Protein AF-A0A842R8G2-F1 (afdb_monomer)

Sequence (106 aa):
MSKKPTFSNHSGKSMEEAIQIENVEHNEEGIAAEFEYLNQKFGKRKEGWFLVKKVLLVDKENERYYDKFTIRLADGKEKDIIFETTNFFGKVPKVEIPEDYQAFVE

Nearest PDB structures (foldseek):
  3q9d-assembly1_B  TM=6.205E-01  e=1.060E-01  Chlamydia pneumoniae
  1lc0-assembly1_A  TM=4.813E-01  e=9.395E-02  Rattus norvegicus
  1gcu-assembly1_A  TM=4.987E-01  e=1.617E-01  Rattus norvegicus
  4tkn-assembly2_B  TM=8.136E-01  e=9.292E-01  Homo sapiens
  5xdz-assembly1_B  TM=5.317E-01  e=9.292E-01  Danio rerio

Structure (mmCIF, N/CA/C/O backbone):
data_AF-A0A842R8G2-F1
#
_entry.id   AF-A0A842R8G2-F1
#
loop_
_atom_site.group_PDB
_atom_site.id
_atom_site.type_symbol
_atom_site.label_atom_id
_atom_site.label_alt_id
_atom_site.label_comp_id
_atom_site.label_asym_id
_atom_site.label_entity_id
_atom_site.label_seq_id
_atom_site.pdbx_PDB_ins_code
_atom_site.Cartn_x
_atom_site.Cartn_y
_atom_site.Cartn_z
_atom_site.occupancy
_atom_site.B_iso_or_equiv
_atom_site.auth_seq_id
_atom_site.auth_comp_id
_atom_site.auth_asym_id
_atom_site.auth_atom_id
_atom_site.pdbx_PDB_model_num
ATOM 1 N N . MET A 1 1 ? 19.525 -12.269 -0.491 1.00 47.75 1 MET A N 1
ATOM 2 C CA . MET A 1 1 ? 18.489 -11.910 0.500 1.00 47.75 1 MET A CA 1
ATOM 3 C C . MET A 1 1 ? 17.772 -10.688 -0.037 1.00 47.75 1 MET A C 1
ATOM 5 O O . MET A 1 1 ? 18.433 -9.664 -0.180 1.00 47.75 1 MET A O 1
ATOM 9 N N . SER A 1 2 ? 16.490 -10.794 -0.391 1.00 58.72 2 SER A N 1
ATOM 10 C CA . SER A 1 2 ? 15.700 -9.619 -0.779 1.00 58.72 2 SER A CA 1
ATOM 11 C C . SER A 1 2 ? 15.629 -8.647 0.402 1.00 58.72 2 SER A C 1
ATOM 13 O O . SER A 1 2 ? 15.521 -9.066 1.560 1.00 58.72 2 SER A O 1
ATOM 15 N N . LYS A 1 3 ? 15.789 -7.350 0.127 1.00 80.62 3 LYS A N 1
ATOM 16 C CA . LYS A 1 3 ? 15.671 -6.299 1.145 1.00 80.62 3 LYS A CA 1
ATOM 17 C C . LYS A 1 3 ? 14.209 -6.202 1.592 1.00 80.62 3 LYS A C 1
ATOM 19 O O . LYS A 1 3 ? 13.309 -6.529 0.832 1.00 80.62 3 LYS A O 1
ATOM 24 N N . LYS A 1 4 ? 13.974 -5.763 2.832 1.00 90.12 4 LYS A N 1
ATOM 25 C CA . LYS A 1 4 ? 12.608 -5.508 3.312 1.00 90.12 4 LYS A CA 1
ATOM 26 C C . LYS A 1 4 ? 11.986 -4.339 2.537 1.00 90.12 4 LYS A C 1
ATOM 28 O O . LYS A 1 4 ? 12.724 -3.393 2.236 1.00 90.12 4 LYS A O 1
ATOM 33 N N . PRO A 1 5 ? 10.667 -4.367 2.278 1.00 94.88 5 PRO A N 1
ATOM 34 C CA . PRO A 1 5 ? 9.990 -3.249 1.644 1.00 94.88 5 PRO A CA 1
ATOM 35 C C . PRO A 1 5 ? 10.116 -1.989 2.502 1.00 94.88 5 PRO A C 1
ATOM 37 O O . PRO A 1 5 ? 10.140 -2.044 3.736 1.00 94.88 5 PRO A O 1
ATOM 40 N N . THR A 1 6 ? 10.204 -0.841 1.841 1.00 96.44 6 THR A N 1
ATOM 41 C CA . THR A 1 6 ? 10.192 0.473 2.494 1.00 96.44 6 THR A CA 1
ATOM 42 C C . THR A 1 6 ? 9.077 1.329 1.924 1.00 96.44 6 THR A C 1
ATOM 44 O O . THR A 1 6 ? 8.751 1.217 0.745 1.00 96.44 6 THR A O 1
ATOM 47 N N . PHE A 1 7 ? 8.510 2.197 2.759 1.00 97.69 7 PHE A N 1
ATOM 48 C CA . PHE A 1 7 ? 7.320 2.976 2.430 1.00 97.69 7 PHE A CA 1
ATOM 49 C C . PHE A 1 7 ? 7.614 4.473 2.508 1.00 97.69 7 PHE A C 1
ATOM 51 O O . PHE A 1 7 ? 8.258 4.928 3.455 1.00 97.69 7 PHE A O 1
ATOM 58 N N . SER A 1 8 ? 7.122 5.241 1.535 1.00 97.75 8 SER A N 1
ATOM 59 C CA . SER A 1 8 ? 7.165 6.711 1.596 1.00 97.75 8 SER A CA 1
ATOM 60 C C . SER A 1 8 ? 6.344 7.277 2.768 1.00 97.75 8 SER A C 1
ATOM 62 O O . SER A 1 8 ? 5.456 6.615 3.309 1.00 97.75 8 SER A O 1
ATOM 64 N N . ASN A 1 9 ? 6.589 8.544 3.115 1.00 96.62 9 ASN A N 1
ATOM 65 C CA . ASN A 1 9 ? 5.808 9.281 4.116 1.00 96.62 9 ASN A CA 1
ATOM 66 C C . ASN A 1 9 ? 4.526 9.929 3.550 1.00 96.62 9 ASN A C 1
ATOM 68 O O . ASN A 1 9 ? 3.889 10.713 4.256 1.00 96.62 9 ASN A O 1
ATOM 72 N N . HIS A 1 10 ? 4.151 9.637 2.299 1.00 98.06 10 HIS A N 1
ATOM 73 C CA . HIS A 1 10 ? 2.948 10.201 1.688 1.00 98.06 10 HIS A CA 1
ATOM 74 C C . HIS A 1 10 ? 1.673 9.747 2.401 1.00 98.06 10 HIS A C 1
ATOM 76 O O . HIS A 1 10 ? 1.620 8.706 3.065 1.00 98.06 10 HIS A O 1
ATOM 82 N N . SER A 1 11 ? 0.621 10.554 2.273 1.00 96.75 11 SER A N 1
ATOM 83 C CA . SER A 1 11 ? -0.608 10.333 3.037 1.00 96.75 11 SER A CA 1
ATOM 84 C C . SER A 1 11 ? -1.490 9.188 2.523 1.00 96.75 11 SER A C 1
ATOM 86 O O . SER A 1 11 ? -2.343 8.708 3.275 1.00 96.75 11 SER A O 1
ATOM 88 N N . GLY A 1 12 ? -1.329 8.773 1.265 1.00 96.94 12 GLY A N 1
ATOM 89 C CA . GLY A 1 12 ? -2.145 7.755 0.599 1.00 96.94 12 GLY A CA 1
ATOM 90 C C . GLY A 1 12 ? -3.572 8.203 0.274 1.00 96.94 12 GLY A C 1
ATOM 91 O O . GLY A 1 12 ? -4.420 7.355 0.008 1.00 96.94 12 GLY A O 1
ATOM 92 N N . LYS A 1 13 ? -3.882 9.506 0.348 1.00 96.88 13 LYS A N 1
ATOM 93 C CA . LYS A 1 13 ? -5.259 10.025 0.205 1.00 96.88 13 LYS A CA 1
ATOM 94 C C . LYS A 1 13 ? -5.643 10.421 -1.223 1.00 96.88 13 LYS A C 1
ATOM 96 O O . LYS A 1 13 ? -6.829 10.597 -1.493 1.00 96.88 13 LYS A O 1
ATOM 101 N N . SER A 1 14 ? -4.668 10.568 -2.114 1.00 97.06 14 SER A N 1
ATOM 102 C CA . SER A 1 14 ? -4.853 10.847 -3.544 1.00 97.06 14 SER A CA 1
ATOM 103 C C . SER A 1 14 ? -3.796 10.098 -4.363 1.00 97.06 14 SER A C 1
ATOM 105 O O . SER A 1 14 ? -2.951 9.417 -3.783 1.00 97.06 14 SER A O 1
ATOM 107 N N . MET A 1 15 ? -3.854 10.179 -5.696 1.00 96.44 15 MET A N 1
ATOM 108 C CA . MET A 1 15 ? -2.858 9.536 -6.568 1.00 96.44 15 MET A CA 1
ATOM 109 C C . MET A 1 15 ? -1.496 10.241 -6.497 1.00 96.44 15 MET A C 1
ATOM 111 O O . MET A 1 15 ? -0.457 9.591 -6.544 1.00 96.44 15 MET A O 1
ATOM 115 N N . GLU A 1 16 ? -1.492 11.561 -6.319 1.00 96.44 16 GLU A N 1
ATOM 116 C CA . GLU A 1 16 ? -0.283 12.379 -6.150 1.00 96.44 16 GLU A CA 1
ATOM 117 C C . GLU A 1 16 ? 0.410 12.070 -4.820 1.00 96.44 16 GLU A C 1
ATOM 119 O O . GLU A 1 16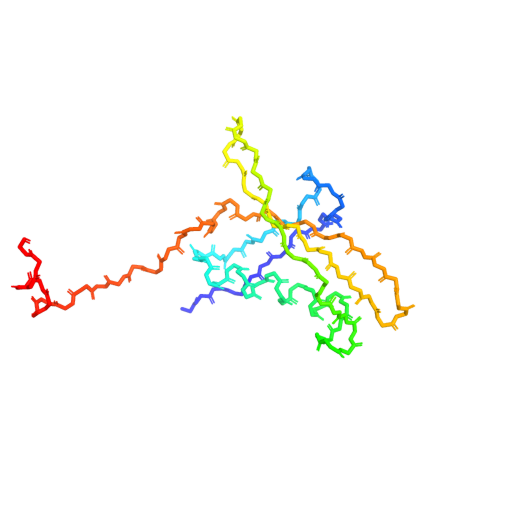 ? 1.632 12.038 -4.739 1.00 96.44 16 GLU A O 1
ATOM 124 N N . GLU A 1 17 ? -0.391 11.783 -3.796 1.00 97.75 17 GLU A N 1
ATOM 125 C CA . GLU A 1 17 ? 0.043 11.404 -2.453 1.00 97.75 17 GLU A CA 1
ATOM 126 C C . GLU A 1 17 ? 0.009 9.884 -2.242 1.00 97.75 17 GLU A C 1
ATOM 128 O O . GLU A 1 17 ? -0.091 9.418 -1.104 1.00 97.75 17 GLU A O 1
ATOM 133 N N . ALA A 1 18 ? 0.036 9.090 -3.314 1.00 98.31 18 ALA A N 1
ATO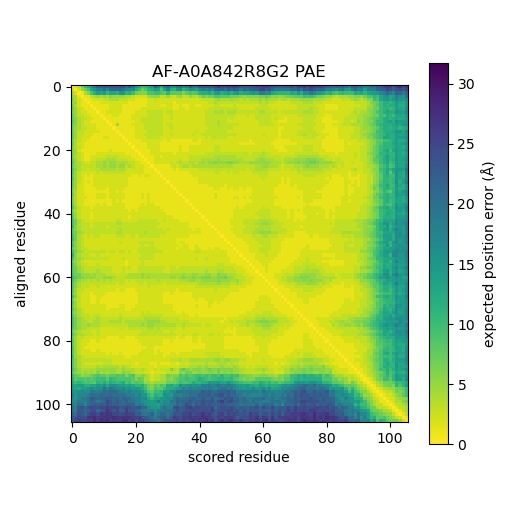M 134 C CA . ALA A 1 18 ? 0.037 7.641 -3.197 1.00 98.31 18 ALA A CA 1
ATOM 135 C C . ALA A 1 18 ? 1.286 7.169 -2.440 1.00 98.31 18 ALA A C 1
ATOM 137 O O . ALA A 1 18 ? 2.389 7.705 -2.595 1.00 98.31 18 ALA A O 1
ATOM 138 N N . ILE A 1 19 ? 1.111 6.152 -1.600 1.00 98.62 19 ILE A N 1
ATOM 139 C CA . ILE A 1 19 ? 2.218 5.560 -0.856 1.00 98.62 19 ILE A CA 1
ATOM 140 C C . ILE A 1 19 ? 3.086 4.785 -1.844 1.00 98.62 19 ILE A C 1
ATOM 142 O O . ILE A 1 19 ? 2.633 3.809 -2.441 1.00 98.62 19 ILE A O 1
ATOM 146 N N . GLN A 1 20 ? 4.339 5.207 -1.988 1.00 98.06 20 GLN A N 1
ATOM 147 C CA . GLN A 1 20 ? 5.339 4.487 -2.771 1.00 98.06 20 GLN A CA 1
ATOM 148 C C . GLN A 1 20 ? 5.917 3.332 -1.960 1.00 98.06 20 GLN A C 1
ATOM 150 O O . GLN A 1 20 ? 6.220 3.494 -0.769 1.00 98.06 20 GLN A O 1
ATOM 155 N N . ILE A 1 21 ? 6.056 2.182 -2.621 1.00 97.12 21 ILE A N 1
ATOM 156 C CA . ILE A 1 21 ? 6.644 0.962 -2.074 1.00 97.12 21 ILE A CA 1
ATOM 157 C C . ILE A 1 21 ? 7.936 0.679 -2.840 1.00 97.12 21 ILE A C 1
ATOM 159 O O . ILE A 1 21 ? 7.922 0.463 -4.049 1.00 97.12 21 ILE A O 1
ATOM 163 N N . GLU A 1 22 ? 9.042 0.659 -2.109 1.00 95.38 22 GLU A N 1
ATOM 164 C CA . GLU A 1 22 ? 10.385 0.428 -2.640 1.00 95.38 22 GLU A CA 1
ATOM 165 C C . GLU A 1 22 ? 10.953 -0.902 -2.131 1.00 95.38 22 GLU A C 1
ATOM 167 O O . GLU A 1 22 ? 10.485 -1.442 -1.126 1.00 95.38 22 GLU A O 1
ATOM 172 N N . ASN A 1 23 ? 12.013 -1.395 -2.781 1.00 94.69 23 ASN A N 1
ATOM 173 C CA . ASN A 1 23 ? 12.631 -2.709 -2.523 1.00 94.69 23 ASN A CA 1
ATOM 174 C C . ASN A 1 23 ? 11.688 -3.900 -2.773 1.00 94.69 23 ASN A C 1
ATOM 176 O O . ASN A 1 23 ? 11.699 -4.877 -2.028 1.00 94.69 23 ASN A O 1
ATOM 180 N N . VAL A 1 24 ? 10.885 -3.802 -3.828 1.00 93.50 24 VAL A N 1
ATOM 181 C CA . VAL A 1 24 ? 9.953 -4.835 -4.280 1.00 93.50 24 VAL A CA 1
ATOM 182 C C . VAL A 1 24 ? 10.141 -5.011 -5.781 1.00 93.50 24 VAL A C 1
ATOM 184 O O . VAL A 1 24 ? 10.071 -4.032 -6.523 1.00 93.50 24 VAL A O 1
ATOM 187 N N . GLU A 1 25 ? 10.360 -6.243 -6.237 1.00 89.56 25 GLU A N 1
ATOM 188 C CA . GLU A 1 25 ? 10.655 -6.503 -7.655 1.00 89.56 25 GLU A CA 1
ATOM 189 C C . GLU A 1 25 ? 9.471 -7.112 -8.412 1.00 89.56 25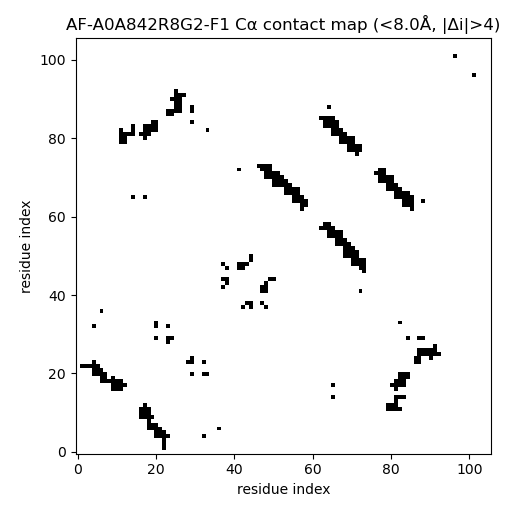 GLU A C 1
ATOM 191 O O . GLU A 1 25 ? 9.349 -6.950 -9.634 1.00 89.56 25 GLU A O 1
ATOM 196 N N . HIS A 1 26 ? 8.590 -7.816 -7.700 1.00 92.06 26 HIS A N 1
ATOM 197 C CA . HIS A 1 26 ? 7.534 -8.625 -8.300 1.00 92.06 26 HIS A CA 1
ATOM 198 C C . HIS A 1 26 ? 6.172 -8.377 -7.658 1.00 92.06 26 HIS A C 1
ATOM 200 O O . HIS A 1 26 ? 6.054 -7.923 -6.521 1.00 92.06 26 HIS A O 1
ATOM 206 N N . ASN A 1 27 ? 5.123 -8.704 -8.406 1.00 92.12 27 ASN A N 1
ATOM 207 C CA . ASN A 1 27 ? 3.744 -8.400 -8.055 1.00 92.12 27 ASN A CA 1
ATOM 208 C C . ASN A 1 27 ? 3.318 -9.027 -6.720 1.00 92.12 27 ASN A C 1
ATOM 210 O O . ASN A 1 27 ? 2.633 -8.389 -5.928 1.00 92.12 27 ASN A O 1
ATOM 214 N N . GLU A 1 28 ? 3.744 -10.262 -6.448 1.00 93.00 28 GLU A N 1
ATOM 215 C CA . GLU A 1 28 ? 3.445 -10.944 -5.184 1.00 93.00 28 GLU A CA 1
ATOM 216 C C . GLU A 1 28 ? 4.094 -10.244 -3.982 1.00 93.00 28 GLU A C 1
ATOM 218 O O . GLU A 1 28 ? 3.420 -9.985 -2.983 1.00 93.00 28 GLU A O 1
ATOM 223 N N . GLU A 1 29 ? 5.373 -9.877 -4.099 1.00 94.44 29 GLU A N 1
ATOM 224 C CA . GLU A 1 29 ? 6.095 -9.129 -3.065 1.00 94.44 29 GLU A CA 1
ATOM 225 C C . GLU A 1 29 ? 5.439 -7.765 -2.808 1.00 94.44 29 GLU A C 1
ATOM 227 O O . GLU A 1 29 ? 5.297 -7.349 -1.658 1.00 94.44 29 GLU A O 1
ATOM 232 N N . GLY A 1 30 ? 4.986 -7.089 -3.868 1.00 96.06 30 GLY A N 1
ATOM 233 C CA . GLY A 1 30 ? 4.334 -5.785 -3.765 1.00 96.06 30 GLY A CA 1
ATOM 234 C C . GLY A 1 30 ? 2.999 -5.863 -3.059 1.00 96.06 30 GLY A C 1
ATOM 235 O O . GLY A 1 30 ? 2.760 -5.110 -2.119 1.00 96.06 30 GLY A O 1
ATOM 236 N N . ILE A 1 31 ? 2.174 -6.847 -3.419 1.00 95.88 31 ILE A N 1
ATOM 237 C CA . ILE A 1 31 ? 0.920 -7.114 -2.711 1.00 95.88 31 ILE A CA 1
ATOM 238 C C . ILE A 1 31 ? 1.201 -7.407 -1.233 1.00 95.88 31 ILE A C 1
ATOM 240 O O . ILE A 1 31 ? 0.537 -6.850 -0.359 1.00 95.88 31 ILE A O 1
ATOM 244 N N . ALA A 1 32 ? 2.195 -8.244 -0.921 1.00 96.38 32 ALA A N 1
ATOM 245 C CA . ALA A 1 32 ? 2.557 -8.528 0.466 1.00 96.38 32 ALA A CA 1
ATOM 246 C C . ALA A 1 32 ? 2.956 -7.249 1.230 1.00 96.38 32 ALA A C 1
ATOM 248 O O . ALA A 1 32 ? 2.501 -7.047 2.360 1.00 96.38 32 ALA A O 1
ATOM 249 N N . ALA A 1 33 ? 3.723 -6.359 0.596 1.00 97.69 33 ALA A N 1
ATOM 250 C CA . ALA A 1 33 ? 4.134 -5.081 1.166 1.00 97.69 33 ALA A CA 1
ATOM 251 C C . ALA A 1 33 ? 2.954 -4.120 1.415 1.00 97.69 33 ALA A C 1
ATOM 253 O O . ALA A 1 33 ? 2.921 -3.465 2.458 1.00 97.69 33 ALA A O 1
ATOM 254 N N . GLU A 1 34 ? 1.944 -4.068 0.537 1.00 98.25 34 GLU A N 1
ATOM 255 C CA . GLU A 1 34 ? 0.715 -3.284 0.769 1.00 98.25 34 GLU A CA 1
ATOM 256 C C . GLU A 1 34 ? 0.015 -3.713 2.068 1.00 98.25 34 GLU A C 1
ATOM 258 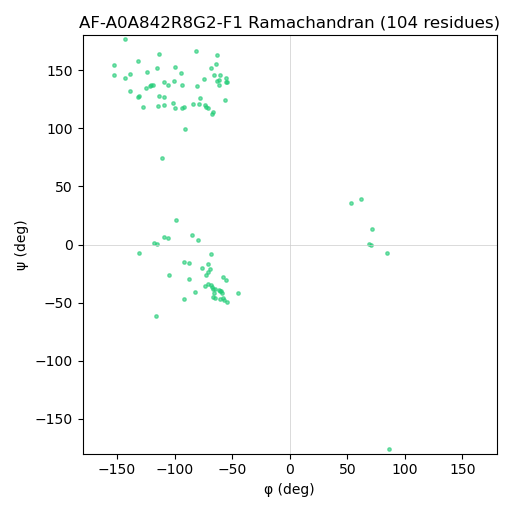O O . GLU A 1 34 ? -0.349 -2.890 2.915 1.00 98.25 34 GLU A O 1
ATOM 263 N N . PHE A 1 35 ? -0.153 -5.026 2.258 1.00 98.00 35 PHE A N 1
ATOM 264 C CA . PHE A 1 35 ? -0.757 -5.576 3.471 1.00 98.00 35 PHE A CA 1
ATOM 265 C C . PHE A 1 35 ? 0.124 -5.353 4.703 1.00 98.00 35 PHE A C 1
ATOM 267 O O . PHE A 1 35 ? -0.404 -5.089 5.787 1.00 98.00 35 PHE A O 1
ATOM 274 N N . GLU A 1 36 ? 1.447 -5.441 4.558 1.00 97.81 36 GLU A N 1
ATOM 275 C CA . GLU A 1 36 ? 2.390 -5.137 5.631 1.00 97.81 36 GLU A CA 1
ATOM 276 C C . GLU A 1 36 ? 2.255 -3.683 6.094 1.00 97.81 36 GLU A C 1
ATOM 278 O O . GLU A 1 36 ? 2.110 -3.454 7.296 1.00 97.81 36 GLU A O 1
ATOM 283 N N . TYR A 1 37 ? 2.198 -2.717 5.171 1.00 98.19 37 TYR A N 1
ATOM 284 C CA . TYR A 1 37 ? 1.984 -1.308 5.507 1.00 98.19 37 TYR A CA 1
ATOM 285 C C . TYR A 1 37 ? 0.716 -1.113 6.344 1.00 98.19 37 TYR A C 1
ATOM 287 O O . TYR A 1 37 ? 0.748 -0.484 7.404 1.00 98.19 37 TYR A O 1
ATOM 295 N N . LEU A 1 38 ? -0.409 -1.685 5.900 1.00 98.25 38 LEU A N 1
ATOM 296 C CA . LEU A 1 38 ? -1.680 -1.572 6.619 1.00 98.25 38 LEU A CA 1
ATOM 297 C C . LEU A 1 38 ? -1.593 -2.198 8.014 1.00 98.25 38 LEU A C 1
ATOM 299 O O . LEU A 1 38 ? -2.113 -1.628 8.974 1.00 98.25 38 LEU A O 1
ATOM 303 N N . ASN A 1 39 ? -0.893 -3.328 8.144 1.00 98.00 39 ASN A N 1
ATOM 304 C CA . ASN A 1 39 ? -0.681 -3.980 9.432 1.00 98.00 39 ASN A CA 1
ATOM 305 C C . ASN A 1 39 ? 0.185 -3.147 10.385 1.00 98.00 39 ASN A C 1
ATOM 307 O O . ASN A 1 39 ? -0.130 -3.043 11.570 1.00 98.00 39 ASN A O 1
ATOM 311 N N . GLN A 1 40 ? 1.253 -2.532 9.877 1.00 97.00 40 GLN A N 1
ATOM 312 C CA . GLN A 1 40 ? 2.112 -1.648 10.663 1.00 97.00 40 GLN A CA 1
ATOM 313 C C . GLN A 1 40 ? 1.365 -0.375 11.087 1.00 97.00 40 GLN A C 1
ATOM 315 O O . GLN A 1 40 ? 1.533 0.097 12.211 1.00 97.00 40 GLN A O 1
ATOM 320 N N . LYS A 1 41 ? 0.519 0.176 10.207 1.00 97.00 41 LYS A N 1
ATOM 321 C CA . LYS A 1 41 ? -0.158 1.458 10.434 1.00 97.00 41 LYS A CA 1
ATOM 322 C C . LYS A 1 41 ? -1.410 1.350 11.299 1.00 97.00 41 LYS A C 1
ATOM 324 O O . LYS A 1 41 ? -1.659 2.234 12.117 1.00 97.00 41 LYS A O 1
ATOM 329 N N . PHE A 1 42 ? -2.211 0.309 11.092 1.00 97.38 42 PHE A N 1
ATOM 330 C CA . PHE A 1 42 ? -3.543 0.178 11.687 1.00 97.38 42 PHE A CA 1
ATOM 331 C C . PHE A 1 42 ? -3.677 -1.030 12.620 1.00 97.38 42 PHE A C 1
ATOM 333 O O . PHE A 1 42 ? -4.753 -1.246 13.168 1.00 97.38 42 PHE A O 1
ATOM 340 N N . GLY A 1 43 ? -2.608 -1.803 12.830 1.00 97.75 43 GLY A N 1
ATOM 341 C CA . GLY A 1 43 ? -2.637 -3.051 13.593 1.00 97.75 43 GLY A CA 1
ATOM 342 C C . GLY A 1 43 ? -3.017 -4.253 12.727 1.00 97.75 43 GLY A C 1
ATOM 343 O O . GLY A 1 43 ? -3.188 -4.144 11.518 1.00 97.75 43 GLY A O 1
ATOM 344 N N . LYS A 1 44 ? -3.149 -5.438 13.330 1.00 97.69 44 LYS A N 1
ATOM 345 C CA . LYS A 1 44 ? -3.367 -6.682 12.575 1.00 97.69 44 LYS A CA 1
ATOM 346 C C . LYS A 1 44 ? -4.686 -6.667 11.795 1.00 97.69 44 LYS A C 1
ATOM 348 O O . LYS A 1 44 ? -5.724 -6.239 12.303 1.00 97.69 44 LYS A O 1
ATOM 353 N N . ARG A 1 45 ? -4.671 -7.204 10.574 1.00 96.69 45 ARG A N 1
ATOM 354 C CA . ARG A 1 45 ? -5.887 -7.433 9.782 1.00 96.69 45 ARG A CA 1
ATOM 355 C C . ARG A 1 45 ? -6.900 -8.277 10.565 1.00 96.69 45 ARG A C 1
ATOM 357 O O . ARG A 1 45 ? -6.532 -9.268 11.187 1.00 96.69 45 ARG A O 1
ATOM 364 N N . L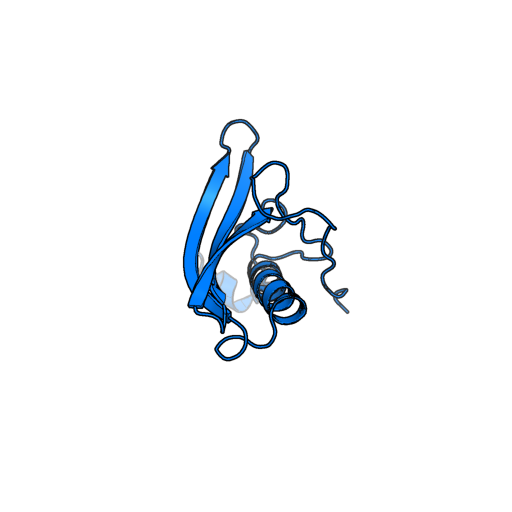YS A 1 46 ? -8.180 -7.915 10.458 1.00 96.31 46 LYS A N 1
ATOM 365 C CA . LYS A 1 46 ? -9.331 -8.449 11.212 1.00 96.31 46 LYS A CA 1
ATOM 366 C C . LYS A 1 46 ? -9.368 -8.094 12.705 1.00 96.31 46 LYS A C 1
ATOM 368 O O . LYS A 1 46 ? -10.316 -8.485 13.376 1.00 96.31 46 LYS A O 1
ATOM 373 N N . GLU A 1 47 ? -8.394 -7.339 13.205 1.00 97.12 47 GLU A N 1
ATOM 374 C CA . GLU A 1 47 ? -8.401 -6.783 14.562 1.00 97.12 47 GLU A CA 1
ATOM 375 C C . GLU A 1 47 ? -8.431 -5.252 14.495 1.00 97.12 47 GLU A C 1
ATOM 377 O O . GLU A 1 47 ? -9.394 -4.624 14.923 1.00 97.12 47 GLU A O 1
ATOM 382 N N . GLY A 1 48 ? -7.401 -4.648 13.896 1.00 98.00 48 GLY A N 1
ATOM 383 C CA . GLY A 1 48 ? -7.277 -3.199 13.740 1.00 98.00 48 GLY A CA 1
ATOM 384 C C . GLY A 1 48 ? -7.953 -2.648 12.485 1.00 98.00 48 GLY A C 1
ATOM 385 O O . GLY A 1 48 ? -8.447 -1.517 12.482 1.00 98.00 48 GLY A O 1
ATOM 386 N N . TRP A 1 49 ? -8.024 -3.457 11.424 1.00 98.50 49 TRP A N 1
ATOM 387 C CA . TRP A 1 49 ? -8.646 -3.066 10.161 1.00 98.50 49 TRP A CA 1
ATOM 388 C C . TRP A 1 49 ? -9.200 -4.254 9.361 1.00 98.50 49 TRP A C 1
ATOM 390 O O . TRP A 1 49 ? -8.715 -5.384 9.446 1.00 98.50 49 TRP A O 1
ATOM 400 N N . PHE A 1 50 ? -10.197 -3.981 8.522 1.00 98.44 50 PHE A N 1
ATOM 401 C CA . PHE A 1 50 ? -10.844 -4.924 7.614 1.00 98.44 50 PHE A CA 1
ATOM 402 C C . PHE A 1 50 ? -10.785 -4.384 6.190 1.00 98.44 50 PHE A C 1
ATOM 404 O O . PHE A 1 50 ? -11.080 -3.216 5.956 1.00 98.44 50 PHE A O 1
ATOM 411 N N . LEU A 1 51 ? -10.432 -5.234 5.226 1.00 98.19 51 LEU A N 1
ATOM 412 C CA . LEU A 1 51 ? -10.513 -4.867 3.815 1.00 98.19 51 LEU A CA 1
ATOM 413 C C . LEU A 1 51 ? -11.981 -4.858 3.386 1.00 98.19 51 LEU A C 1
ATOM 415 O O . LEU A 1 51 ? -12.633 -5.898 3.459 1.00 98.19 51 LEU A O 1
ATOM 419 N N . VAL A 1 52 ? -12.473 -3.709 2.931 1.00 98.44 52 VAL A N 1
ATOM 420 C CA . VAL A 1 52 ? -13.822 -3.567 2.366 1.00 98.44 52 VAL A CA 1
ATOM 421 C C . VAL A 1 52 ? -13.769 -3.758 0.854 1.00 98.44 52 VAL A C 1
ATOM 423 O O . VAL A 1 52 ? -14.560 -4.514 0.296 1.00 98.44 52 VAL A O 1
ATOM 426 N N . LYS A 1 53 ? -12.818 -3.097 0.185 1.00 98.00 53 LYS A N 1
ATOM 427 C CA . LYS A 1 53 ? -12.676 -3.130 -1.274 1.00 98.00 53 LYS A CA 1
ATOM 428 C C . LYS A 1 53 ? -11.225 -2.882 -1.684 1.00 98.00 53 LYS A C 1
ATOM 430 O O . LYS A 1 53 ? -10.543 -2.088 -1.046 1.00 98.00 53 LYS A O 1
ATOM 435 N N . LYS A 1 54 ? -10.783 -3.518 -2.770 1.00 97.81 54 LYS A N 1
ATOM 436 C CA . LYS A 1 54 ? -9.553 -3.175 -3.503 1.00 97.81 54 LYS A CA 1
ATOM 437 C C . LYS A 1 54 ? -9.924 -2.848 -4.953 1.00 97.81 54 LYS A C 1
ATOM 439 O O . LYS A 1 54 ? -10.768 -3.538 -5.525 1.00 97.81 54 LYS A O 1
ATOM 444 N N . VAL A 1 55 ? -9.351 -1.787 -5.518 1.00 97.94 55 VAL A N 1
ATOM 445 C CA . VAL A 1 55 ? -9.580 -1.344 -6.903 1.00 97.94 55 VAL A CA 1
ATOM 446 C C . VAL A 1 55 ? -8.259 -0.920 -7.531 1.00 97.94 55 VAL A C 1
ATOM 448 O O . VAL A 1 55 ? -7.546 -0.119 -6.936 1.00 97.94 55 VAL A O 1
ATOM 451 N N . LEU A 1 56 ? -7.991 -1.396 -8.747 1.00 97.62 56 LEU A N 1
ATOM 452 C CA . LEU A 1 56 ? -6.902 -0.899 -9.583 1.00 97.62 56 LEU A CA 1
ATOM 453 C C . LEU A 1 56 ? -7.315 0.431 -10.230 1.00 97.62 56 LEU A C 1
ATOM 455 O O . LEU A 1 56 ? -8.351 0.507 -10.895 1.00 97.62 56 LEU A O 1
ATOM 459 N N . LEU A 1 57 ? -6.501 1.464 -10.051 1.00 97.69 57 LEU A N 1
ATOM 460 C CA . LEU A 1 57 ? -6.588 2.733 -10.764 1.00 97.69 57 LEU A CA 1
ATOM 461 C C . LEU A 1 57 ? -5.450 2.791 -11.785 1.00 97.69 57 LEU A C 1
ATOM 463 O O . LEU A 1 57 ? -4.318 2.414 -11.482 1.00 97.69 57 LEU A O 1
ATOM 467 N N . VAL A 1 58 ? -5.759 3.259 -12.992 1.00 97.00 58 VAL A N 1
ATOM 468 C CA . VAL A 1 58 ? -4.796 3.333 -14.095 1.00 97.00 58 VAL A CA 1
ATOM 469 C C . VAL A 1 58 ? -4.792 4.748 -14.642 1.00 97.00 58 VAL A C 1
ATOM 471 O O . VAL A 1 58 ? -5.806 5.217 -15.163 1.00 97.00 58 VAL A O 1
ATOM 474 N N . ASP A 1 59 ? -3.642 5.399 -14.547 1.00 96.12 59 ASP A N 1
ATOM 475 C CA . ASP A 1 59 ? -3.346 6.616 -15.285 1.00 96.12 59 ASP A CA 1
ATOM 476 C C . ASP A 1 59 ? -2.685 6.208 -16.601 1.00 96.12 59 ASP A C 1
ATOM 478 O O . ASP A 1 59 ? -1.506 5.857 -16.652 1.00 96.12 59 ASP A O 1
ATOM 482 N N . LYS A 1 60 ? -3.486 6.196 -17.667 1.00 93.62 60 LYS A N 1
ATOM 483 C CA . LYS A 1 60 ? -3.031 5.765 -18.991 1.00 93.62 60 LYS A CA 1
ATOM 484 C C . LYS A 1 60 ? -2.101 6.771 -19.657 1.00 93.62 60 LYS A C 1
ATOM 486 O O . LYS A 1 60 ? -1.326 6.365 -20.510 1.00 93.62 60 LYS A O 1
ATOM 491 N N . GLU A 1 61 ? -2.208 8.051 -19.316 1.00 95.75 61 GLU A N 1
ATOM 492 C CA . GLU A 1 61 ? -1.404 9.099 -19.950 1.00 95.75 61 GLU A CA 1
ATOM 493 C C . GLU A 1 61 ? 0.042 9.035 -19.461 1.00 95.75 61 GLU A C 1
ATOM 495 O O . GLU A 1 61 ? 0.964 9.229 -20.248 1.00 95.75 61 GLU A O 1
ATOM 500 N N . ASN A 1 62 ? 0.230 8.696 -18.183 1.00 95.19 62 ASN A N 1
ATOM 501 C CA . ASN A 1 62 ? 1.548 8.606 -17.555 1.00 95.19 62 ASN A CA 1
ATOM 502 C C . ASN A 1 62 ? 2.021 7.162 -17.312 1.00 95.19 62 ASN A C 1
ATOM 504 O O . ASN A 1 62 ? 3.045 6.962 -16.664 1.00 95.19 62 ASN A O 1
ATOM 508 N N . GLU A 1 63 ? 1.267 6.162 -17.782 1.00 95.81 63 GLU A N 1
ATOM 509 C CA . GLU A 1 63 ? 1.534 4.727 -17.581 1.00 95.81 63 GLU A CA 1
ATOM 510 C C . GLU A 1 63 ? 1.721 4.330 -16.102 1.00 95.81 63 GLU A C 1
ATOM 512 O O . GLU A 1 63 ? 2.512 3.445 -15.767 1.00 95.81 63 GLU A O 1
ATOM 517 N N . ARG A 1 64 ? 0.976 4.980 -15.196 1.00 97.19 64 ARG A N 1
ATOM 518 C CA . ARG A 1 64 ? 1.046 4.716 -13.751 1.00 97.19 64 ARG A CA 1
ATOM 519 C C . ARG A 1 64 ? -0.102 3.828 -13.293 1.00 97.19 64 ARG A C 1
ATOM 521 O O . ARG A 1 64 ? -1.255 3.989 -13.701 1.00 97.19 64 ARG A O 1
ATOM 528 N N . TYR A 1 65 ? 0.227 2.916 -12.388 1.00 97.50 65 TYR A N 1
ATOM 529 C CA . TYR A 1 65 ? -0.703 1.963 -11.798 1.00 97.50 65 TYR A CA 1
ATOM 530 C C . TYR A 1 65 ? -0.765 2.190 -10.297 1.00 97.50 65 TYR A C 1
ATOM 532 O O . TYR A 1 65 ? 0.259 2.400 -9.643 1.00 97.50 65 TYR A O 1
ATOM 540 N N . TYR A 1 66 ? -1.977 2.143 -9.756 1.00 98.44 66 TYR A N 1
ATOM 541 C CA . TYR A 1 66 ? -2.209 2.337 -8.335 1.00 98.44 66 TYR A CA 1
ATOM 542 C C . TYR A 1 66 ? -3.238 1.352 -7.829 1.00 98.44 66 TYR A C 1
ATOM 544 O O . TYR A 1 66 ? -4.225 1.064 -8.501 1.00 98.44 66 TYR A O 1
ATOM 552 N N . ASP A 1 67 ? -3.072 0.929 -6.591 1.00 98.38 67 ASP A N 1
ATOM 553 C CA . ASP A 1 67 ? -4.064 0.133 -5.898 1.00 98.38 67 ASP A CA 1
ATOM 554 C C . ASP A 1 67 ? -4.718 0.962 -4.796 1.00 98.38 67 ASP A C 1
ATOM 556 O O . ASP A 1 67 ? -4.074 1.448 -3.865 1.00 98.38 67 ASP A O 1
ATOM 560 N N . LYS A 1 68 ? -6.038 1.122 -4.900 1.00 98.62 68 LYS A N 1
ATOM 561 C CA . LYS A 1 68 ? -6.870 1.799 -3.909 1.00 98.62 68 LYS A CA 1
ATOM 562 C C . LYS A 1 68 ? -7.557 0.775 -3.016 1.00 98.62 68 LYS A C 1
ATOM 564 O O . LYS A 1 68 ? -8.403 -0.001 -3.465 1.00 98.62 68 LYS A O 1
ATOM 569 N N . PHE A 1 69 ? -7.240 0.829 -1.733 1.00 98.75 69 PHE A N 1
ATOM 570 C CA . PHE A 1 69 ? -7.846 0.033 -0.680 1.00 98.75 69 PHE A CA 1
ATOM 571 C C . PHE A 1 69 ? -8.855 0.886 0.078 1.00 98.75 69 PHE A C 1
ATOM 573 O O . PHE A 1 69 ? -8.487 1.883 0.691 1.00 98.75 69 PHE A O 1
ATOM 580 N N . THR A 1 70 ? -10.111 0.455 0.107 1.00 98.69 70 THR A N 1
ATOM 581 C CA . THR A 1 70 ? -11.071 0.917 1.111 1.00 98.69 70 THR A CA 1
ATOM 582 C C . THR A 1 70 ? -11.005 -0.052 2.285 1.00 98.69 70 THR A C 1
ATOM 584 O O . THR A 1 70 ? -11.277 -1.249 2.133 1.00 98.69 70 THR A O 1
ATOM 587 N N . ILE A 1 71 ? -10.630 0.451 3.458 1.00 98.56 71 ILE A N 1
ATOM 588 C CA . ILE A 1 71 ? -10.566 -0.312 4.705 1.00 98.56 71 ILE A CA 1
ATOM 589 C C . ILE A 1 71 ? -11.569 0.223 5.721 1.00 98.56 71 ILE A C 1
ATOM 591 O O . ILE A 1 71 ? -11.869 1.412 5.734 1.00 98.56 71 ILE A O 1
ATOM 595 N N . ARG A 1 72 ? -12.036 -0.645 6.616 1.00 98.69 72 ARG A N 1
ATOM 596 C CA . ARG A 1 72 ? -12.802 -0.281 7.810 1.00 98.69 72 ARG A CA 1
ATOM 597 C C . ARG A 1 72 ? -11.946 -0.503 9.047 1.00 98.69 72 ARG A C 1
ATOM 599 O O . ARG A 1 72 ? -11.407 -1.592 9.219 1.00 98.69 72 ARG A O 1
ATOM 606 N N . LEU A 1 73 ? -11.810 0.509 9.891 1.00 98.44 73 LEU A N 1
ATOM 607 C CA . LEU A 1 73 ? -11.062 0.435 11.145 1.00 98.44 73 LEU A CA 1
ATOM 608 C C . LEU A 1 73 ? -11.899 -0.195 12.265 1.00 98.44 73 LEU A C 1
ATOM 610 O O . LEU A 1 73 ? -13.119 -0.319 12.149 1.00 98.44 73 LEU A O 1
ATOM 614 N N . ALA A 1 74 ? -11.244 -0.559 13.369 1.00 96.25 74 ALA A N 1
ATOM 615 C CA . ALA A 1 74 ? -11.898 -1.126 14.553 1.00 96.25 74 ALA A CA 1
ATOM 616 C C . ALA A 1 74 ? -12.990 -0.219 15.157 1.0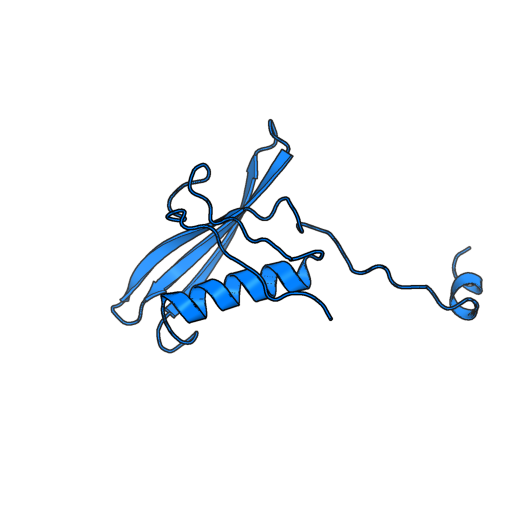0 96.25 74 ALA A C 1
ATOM 618 O O . ALA A 1 74 ? -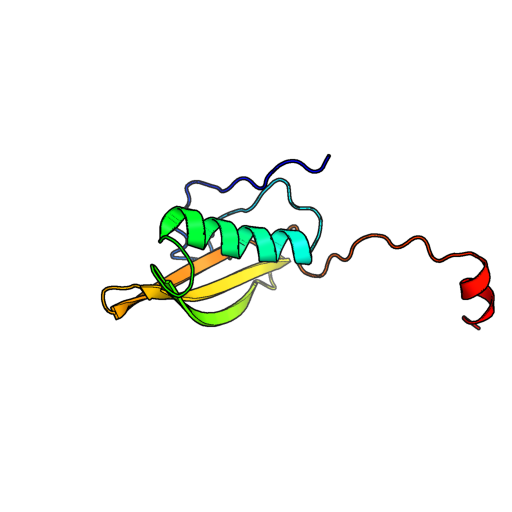13.955 -0.716 15.729 1.00 96.25 74 ALA A O 1
ATOM 619 N N . ASP A 1 75 ? -12.875 1.104 14.992 1.00 96.44 75 ASP A N 1
ATOM 620 C CA . ASP A 1 75 ? -13.894 2.078 15.413 1.00 96.44 75 ASP A CA 1
ATOM 621 C C . ASP A 1 75 ? -15.077 2.200 14.428 1.00 96.44 75 ASP A C 1
ATOM 623 O O . ASP A 1 75 ? -15.954 3.045 14.604 1.00 96.44 75 ASP A O 1
ATOM 627 N N . GLY A 1 76 ? -15.098 1.373 13.379 1.00 97.50 76 GLY A N 1
ATOM 628 C CA . GLY A 1 76 ? -16.135 1.329 12.354 1.00 97.50 76 GLY A CA 1
ATOM 629 C C . GLY A 1 76 ? -15.956 2.336 11.216 1.00 97.50 76 GLY A C 1
ATOM 630 O O . GLY A 1 76 ? -16.687 2.245 10.229 1.00 97.50 76 GLY A O 1
ATOM 631 N N . LYS A 1 77 ? -14.996 3.268 11.294 1.00 98.06 77 LYS A N 1
ATOM 632 C CA . LYS A 1 77 ? -14.785 4.265 10.233 1.00 98.06 77 LYS A CA 1
ATOM 633 C C . LYS A 1 77 ? -14.124 3.649 9.013 1.00 98.06 77 LYS A C 1
ATOM 635 O O . LYS A 1 77 ? -13.193 2.854 9.131 1.00 98.06 77 LYS A O 1
ATOM 640 N N . GLU A 1 78 ? -14.550 4.093 7.837 1.00 98.19 78 GLU A N 1
ATOM 641 C CA . GLU A 1 78 ? -13.915 3.723 6.576 1.00 98.19 78 GLU A CA 1
ATOM 642 C C . GLU A 1 78 ? -12.876 4.754 6.138 1.00 98.19 78 GLU A C 1
ATOM 644 O O . GLU A 1 78 ? -12.986 5.951 6.425 1.00 98.19 78 GLU A O 1
ATOM 649 N N . LYS A 1 79 ? -11.828 4.269 5.474 1.00 97.06 79 LYS A N 1
ATOM 650 C CA . LYS A 1 79 ? -10.756 5.079 4.903 1.00 97.06 79 LYS A CA 1
ATOM 651 C C . LYS A 1 79 ? -10.307 4.479 3.586 1.00 97.06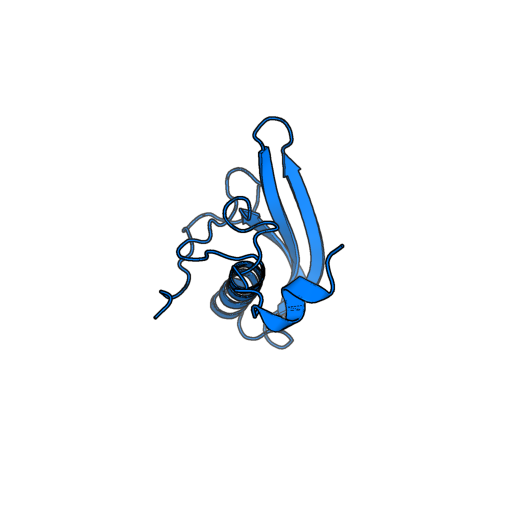 79 LYS A C 1
ATOM 653 O O . LYS A 1 79 ? -10.190 3.263 3.467 1.00 97.06 79 LYS A O 1
ATOM 658 N N . ASP A 1 80 ? -9.987 5.361 2.654 1.00 98.38 80 ASP A N 1
ATOM 659 C CA . ASP A 1 80 ? -9.284 5.004 1.436 1.00 98.38 80 ASP A CA 1
ATOM 660 C C . ASP A 1 80 ? -7.779 5.204 1.627 1.00 98.38 80 ASP A C 1
ATOM 662 O O . ASP A 1 80 ? -7.356 6.205 2.209 1.00 98.38 80 ASP A O 1
ATOM 666 N N . ILE A 1 81 ? -6.997 4.246 1.138 1.00 98.50 81 ILE A N 1
ATOM 667 C CA . ILE A 1 81 ? -5.535 4.265 1.094 1.00 98.50 81 ILE A CA 1
ATOM 668 C C . ILE A 1 81 ? -5.111 3.878 -0.321 1.00 98.50 81 ILE A C 1
ATOM 670 O O . ILE A 1 81 ? -5.570 2.864 -0.842 1.00 98.50 81 ILE A O 1
ATOM 674 N N . ILE A 1 82 ? -4.266 4.691 -0.945 1.00 98.69 82 ILE A N 1
ATOM 675 C CA . ILE A 1 82 ? -3.791 4.502 -2.317 1.00 98.69 82 ILE A CA 1
ATOM 676 C C . ILE A 1 82 ? -2.293 4.205 -2.286 1.00 98.69 82 ILE A C 1
ATOM 678 O O . ILE A 1 82 ? -1.521 4.958 -1.687 1.00 98.69 82 ILE A O 1
ATOM 682 N N . PHE A 1 83 ? -1.899 3.121 -2.947 1.00 98.62 83 PHE A N 1
ATOM 683 C CA . PHE A 1 83 ? -0.512 2.724 -3.167 1.00 98.62 83 PHE A CA 1
ATOM 684 C C . PHE A 1 83 ? -0.143 2.918 -4.632 1.00 98.62 83 PHE A C 1
ATOM 686 O O . PHE A 1 83 ? -0.947 2.613 -5.509 1.00 98.62 83 PHE A O 1
ATOM 693 N N . GLU A 1 84 ? 1.066 3.399 -4.902 1.00 98.19 84 GLU A N 1
ATOM 694 C CA . GLU A 1 84 ? 1.631 3.384 -6.249 1.00 98.19 84 GLU A CA 1
ATOM 695 C C . GLU A 1 84 ? 2.270 2.015 -6.512 1.00 98.19 84 GLU A C 1
ATOM 697 O O . GLU A 1 84 ? 3.180 1.599 -5.795 1.00 98.19 84 GLU A O 1
ATOM 702 N N . THR A 1 85 ? 1.791 1.312 -7.540 1.00 97.44 85 THR A N 1
ATOM 703 C CA . THR A 1 85 ? 2.168 -0.081 -7.834 1.00 97.44 85 THR A CA 1
ATOM 704 C C . THR A 1 85 ? 2.905 -0.249 -9.160 1.00 97.44 85 THR A C 1
ATOM 706 O O . THR A 1 85 ? 3.332 -1.356 -9.489 1.00 97.44 85 THR A O 1
ATOM 709 N N . THR A 1 86 ? 3.130 0.844 -9.899 1.00 96.31 86 THR A N 1
ATOM 710 C CA . THR A 1 86 ? 3.798 0.878 -11.213 1.00 96.31 86 THR A CA 1
ATOM 711 C C . THR A 1 86 ? 5.067 0.021 -11.270 1.00 96.31 86 THR A C 1
ATOM 713 O O . THR A 1 86 ? 5.284 -0.718 -12.228 1.00 96.31 86 THR A O 1
ATOM 716 N N . ASN A 1 87 ? 5.891 0.058 -10.219 1.00 93.31 87 ASN A N 1
ATOM 717 C CA . ASN A 1 87 ? 7.186 -0.620 -10.198 1.00 93.31 87 ASN A CA 1
ATOM 718 C C . ASN A 1 87 ? 7.100 -2.151 -10.171 1.00 93.31 87 ASN A C 1
ATOM 720 O O . ASN A 1 87 ? 8.067 -2.802 -10.566 1.00 93.31 87 ASN A O 1
ATOM 724 N N . PHE A 1 88 ? 5.979 -2.737 -9.754 1.00 93.62 88 PHE A N 1
ATOM 725 C CA . PHE A 1 88 ? 5.834 -4.190 -9.616 1.00 93.62 88 PHE A CA 1
ATOM 726 C C . PHE A 1 88 ? 4.573 -4.760 -10.274 1.00 93.62 88 PHE A C 1
ATOM 728 O O . PHE A 1 88 ? 4.437 -5.983 -10.360 1.00 93.62 88 PHE A O 1
ATOM 735 N N . PHE A 1 89 ? 3.670 -3.910 -10.766 1.00 92.62 89 PHE A N 1
ATOM 736 C CA . PHE A 1 89 ? 2.421 -4.340 -11.383 1.00 92.62 89 PHE A CA 1
ATOM 737 C C . PHE A 1 89 ? 2.672 -5.308 -12.548 1.00 92.62 89 PHE A C 1
ATOM 739 O O . PHE A 1 89 ? 3.428 -5.016 -13.476 1.00 92.62 89 PHE A O 1
ATOM 746 N N . GLY A 1 90 ? 2.055 -6.491 -12.477 1.00 88.62 90 GLY A N 1
ATOM 747 C CA . GLY A 1 90 ? 2.141 -7.521 -13.519 1.00 88.62 90 GLY A CA 1
ATOM 748 C C . GLY A 1 90 ? 3.499 -8.225 -13.649 1.00 88.62 90 GLY A C 1
ATOM 749 O O . GLY A 1 90 ? 3.630 -9.127 -14.475 1.00 88.62 90 GLY A O 1
ATOM 750 N N . LYS A 1 91 ? 4.506 -7.871 -12.837 1.00 91.44 91 LYS A N 1
ATOM 751 C CA . LYS A 1 91 ? 5.819 -8.527 -12.866 1.00 91.44 91 LYS A CA 1
ATOM 752 C C . LYS A 1 91 ? 5.761 -9.862 -12.133 1.00 91.44 91 LYS A C 1
ATOM 754 O O . LYS A 1 91 ? 5.464 -9.908 -10.941 1.00 91.44 91 LYS A O 1
ATOM 759 N N . VAL A 1 92 ? 6.078 -10.942 -12.837 1.00 86.38 92 VAL A N 1
ATOM 760 C CA . VAL A 1 92 ? 6.242 -12.280 -12.256 1.00 86.38 92 VAL A CA 1
ATOM 761 C C . VAL A 1 92 ? 7.727 -12.589 -12.047 1.00 86.38 92 VAL A C 1
ATOM 763 O O . VAL A 1 92 ? 8.559 -12.056 -12.790 1.00 86.38 92 VAL A O 1
ATOM 766 N N . PRO A 1 93 ? 8.081 -13.444 -11.070 1.00 83.19 93 PRO A N 1
ATOM 767 C CA . PRO A 1 93 ? 9.443 -13.940 -10.945 1.00 83.19 93 PRO A CA 1
ATOM 768 C C . PRO A 1 93 ? 9.900 -14.601 -12.246 1.00 83.19 93 PRO A C 1
ATOM 770 O O . PRO A 1 93 ? 9.122 -15.283 -12.918 1.00 83.19 93 PRO A O 1
ATOM 773 N N . LYS A 1 94 ? 11.177 -14.431 -12.596 1.00 78.88 94 LYS A N 1
ATOM 774 C CA . LYS A 1 94 ? 11.772 -15.221 -13.677 1.00 78.88 94 LYS A CA 1
ATOM 775 C C . LYS A 1 94 ? 11.827 -16.676 -13.223 1.00 78.88 94 LYS A C 1
ATOM 777 O O . LYS A 1 94 ? 12.545 -16.998 -12.283 1.00 78.88 94 LYS A O 1
ATOM 782 N N . VAL A 1 95 ? 11.067 -17.535 -13.890 1.00 77.31 95 VAL A N 1
ATOM 783 C CA . VAL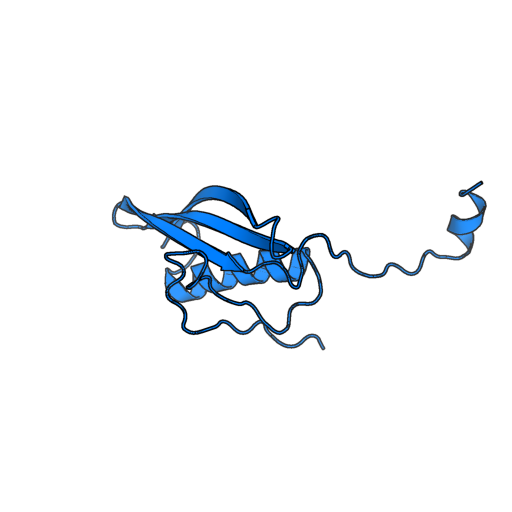 A 1 95 ? 11.170 -18.984 -13.722 1.00 77.31 95 VAL A CA 1
ATOM 784 C C . VAL A 1 95 ? 12.121 -19.490 -14.798 1.00 77.31 95 VAL A C 1
ATOM 786 O O . VAL A 1 95 ? 11.849 -19.326 -15.987 1.00 77.31 95 VAL A O 1
ATOM 789 N N . GLU A 1 96 ? 13.249 -20.074 -14.397 1.00 74.25 96 GLU A N 1
ATOM 790 C CA . GLU A 1 96 ? 14.048 -20.890 -15.311 1.00 74.25 96 GLU A CA 1
ATOM 791 C C . GLU A 1 96 ? 13.229 -22.140 -15.631 1.00 74.25 96 GLU A C 1
ATOM 793 O O . GLU A 1 96 ? 12.937 -22.937 -14.740 1.00 74.25 96 GLU A O 1
ATOM 798 N N . ILE A 1 97 ? 12.784 -22.268 -16.883 1.00 72.94 97 ILE A N 1
ATOM 799 C CA . ILE A 1 97 ? 12.059 -23.456 -17.333 1.00 72.94 97 ILE A CA 1
ATOM 800 C C . ILE A 1 97 ? 13.088 -24.583 -17.451 1.00 72.94 97 ILE A C 1
ATOM 802 O O . ILE A 1 97 ? 14.015 -24.440 -18.257 1.00 72.94 97 ILE A O 1
ATOM 806 N N . PRO A 1 98 ? 12.947 -25.682 -16.686 1.00 79.38 98 PRO A N 1
ATOM 807 C CA . PRO A 1 98 ? 13.824 -26.835 -16.830 1.00 79.38 98 PRO A CA 1
ATOM 808 C C . PRO A 1 98 ? 13.833 -27.330 -18.286 1.00 79.38 98 PRO A C 1
ATOM 810 O O . PRO A 1 98 ? 12.798 -27.318 -18.955 1.00 79.38 98 PRO A O 1
ATOM 813 N N . GLU A 1 99 ? 15.002 -27.722 -18.800 1.00 72.75 99 GLU A N 1
ATOM 814 C CA . GLU A 1 99 ? 15.184 -28.084 -20.220 1.00 72.75 99 GLU A CA 1
ATOM 815 C C . GLU A 1 99 ? 14.214 -29.186 -20.686 1.00 72.75 99 GLU A C 1
ATOM 817 O O . GLU A 1 99 ? 13.767 -29.178 -21.831 1.00 72.75 99 GLU A O 1
ATOM 822 N N . ASP A 1 100 ? 13.809 -30.088 -19.792 1.00 80.06 100 ASP A N 1
ATOM 823 C CA . ASP A 1 100 ? 12.863 -31.177 -20.055 1.00 80.06 100 ASP A CA 1
ATOM 824 C C . ASP A 1 100 ? 11.408 -30.715 -20.262 1.00 80.06 100 ASP A C 1
ATOM 826 O O . ASP A 1 100 ? 10.617 -31.444 -20.860 1.00 80.06 100 ASP A O 1
ATOM 830 N N . TYR A 1 101 ? 11.057 -29.490 -19.859 1.00 72.25 101 TYR A N 1
ATOM 831 C CA . TYR A 1 101 ? 9.763 -28.869 -20.171 1.00 72.25 101 TYR A CA 1
ATOM 832 C C . TYR A 1 101 ? 9.763 -28.113 -21.507 1.00 72.25 101 TYR A C 1
ATOM 834 O O . TYR A 1 101 ? 8.690 -27.839 -22.045 1.00 72.25 101 TYR A O 1
ATOM 842 N N . GLN A 1 102 ? 10.931 -27.802 -22.080 1.00 63.19 102 GLN A N 1
ATOM 843 C CA . GLN A 1 102 ? 11.021 -27.114 -23.377 1.00 63.19 102 GLN A CA 1
ATOM 844 C C . GLN A 1 102 ? 10.598 -28.021 -24.544 1.00 63.19 102 GLN A C 1
ATOM 846 O O . GLN A 1 102 ? 10.119 -27.527 -25.559 1.00 63.19 102 GLN A O 1
ATOM 851 N N . ALA A 1 103 ? 10.683 -29.345 -24.373 1.00 65.81 103 ALA A N 1
ATOM 852 C CA . ALA A 1 103 ? 10.251 -30.339 -25.358 1.00 65.81 103 ALA A CA 1
ATOM 853 C C . ALA A 1 103 ? 8.721 -30.410 -25.571 1.00 65.81 103 ALA A C 1
ATOM 855 O O . ALA A 1 103 ? 8.268 -31.114 -26.468 1.00 65.81 103 ALA A O 1
ATOM 856 N N . PHE A 1 104 ? 7.924 -29.706 -24.757 1.00 63.59 104 PHE A N 1
ATOM 857 C CA . PHE A 1 104 ? 6.457 -29.668 -24.857 1.00 63.59 104 PHE A CA 1
ATOM 858 C C . PHE A 1 104 ? 5.911 -28.325 -25.362 1.00 63.59 104 PHE A C 1
ATOM 860 O O . PHE A 1 104 ? 4.698 -28.115 -25.356 1.00 63.59 104 PHE A O 1
ATOM 867 N N . VAL A 1 105 ? 6.794 -27.413 -25.777 1.00 61.69 105 VAL A N 1
ATOM 868 C CA . VAL A 1 105 ? 6.434 -26.105 -26.331 1.00 61.69 105 VAL A CA 1
ATOM 869 C C . VAL A 1 105 ? 6.785 -26.108 -27.824 1.00 61.69 105 VAL A C 1
ATOM 871 O O . VAL A 1 105 ? 7.804 -25.553 -28.226 1.00 61.69 105 VAL A O 1
ATOM 874 N N . GLU A 1 106 ? 5.971 -26.801 -28.626 1.00 54.62 106 GLU A N 1
ATOM 875 C CA . GLU A 1 106 ? 5.951 -26.690 -30.099 1.00 54.62 106 GLU A CA 1
ATOM 876 C C . GLU A 1 106 ? 4.915 -25.657 -30.560 1.00 54.62 106 GLU A C 1
ATOM 878 O O . GLU A 1 106 ? 3.786 -25.655 -30.010 1.00 54.62 106 GLU A O 1
#

Mean predicted aligned error: 5.59 Å

Radius of gyration: 16.72 Å; Cα contacts (8 Å, |Δi|>4): 181; chains: 1; bounding box: 35×44×46 Å

Solvent-accessible surface area (backbone atoms only — not comparable to full-atom values): 6164 Å² total; per-residue (Å²): 130,87,60,74,67,46,71,52,91,46,80,12,77,43,82,92,32,25,26,42,67,41,66,49,72,23,31,69,55,41,54,52,45,56,54,48,51,48,30,74,74,47,37,52,76,81,63,28,29,38,86,75,45,78,45,84,46,74,43,77,90,78,70,40,34,28,42,38,35,34,32,30,36,69,89,67,52,73,47,66,41,26,33,45,36,54,81,17,63,89,34,69,78,89,73,85,76,57,74,83,61,56,80,76,70,127

Secondary structure (DSSP, 8-state):
-PPPPEE-S--SSSSTTPEEEES--SHHHHHHHHHHHHHHHH-SBTTTEEEEEEEEEEETTTTEEEEEEEEEETTS-EEEEEEE-TTTTTPPP-----HHHHTT--

Foldseek 3Di:
DQDQKDWDPFPQQDPVSAIEIPSAQADVSVVVVVQVVCCVPQNHEPAFKDFPDWDWDADPVVRWIKIWTWMAGPVRDIDIGIHTCSNHPPGDDDDDDPPVVVVVVD

pLDDT: mean 92.25, std 10.81, range [47.75, 98.75]